Protein AF-A0A527ZD27-F1 (afdb_monomer)

Nearest PDB structures (foldseek):
  5vht-assembly1_B  TM=4.397E-01  e=5.937E+00  Escherichia coli K-12

pLDDT: mean 91.31, std 6.04, range [58.47, 96.06]

Foldseek 3Di:
DDDLVVCVVCVVVQLVVVVVVVDDSVVSNVVSVVSNVVVVVVVVVVVVVVVVVVVVVD

Structure (mmCIF, N/CA/C/O backbone):
data_AF-A0A527ZD27-F1
#
_entry.id   AF-A0A527ZD27-F1
#
loop_
_atom_site.group_PDB
_atom_site.id
_atom_site.type_symbol
_atom_site.label_atom_id
_atom_site.label_alt_id
_atom_site.label_comp_id
_atom_site.label_asym_id
_atom_site.label_entity_id
_atom_site.label_seq_id
_atom_site.pdbx_PDB_ins_code
_atom_site.Cartn_x
_atom_site.Cartn_y
_atom_site.Cartn_z
_atom_site.occupancy
_atom_site.B_iso_or_equiv
_atom_site.auth_seq_id
_atom_site.auth_comp_id
_atom_site.auth_asym_id
_atom_site.auth_atom_id
_atom_site.pdbx_PDB_model_num
ATOM 1 N N . MET A 1 1 ? 4.151 -13.478 5.666 1.00 58.47 1 MET A N 1
ATOM 2 C CA . MET A 1 1 ? 4.273 -12.201 4.928 1.00 58.47 1 MET A CA 1
ATOM 3 C C . MET A 1 1 ? 2.912 -11.919 4.310 1.00 58.47 1 MET A C 1
ATOM 5 O O . MET A 1 1 ? 2.360 -12.853 3.744 1.00 58.47 1 MET A O 1
ATOM 9 N N . LEU A 1 2 ? 2.328 -10.730 4.492 1.00 77.50 2 LEU A N 1
ATOM 10 C CA . LEU A 1 2 ? 1.063 -10.378 3.828 1.00 77.50 2 LEU A CA 1
ATOM 11 C C . LEU A 1 2 ? 1.333 -10.046 2.356 1.00 77.50 2 LEU A C 1
ATOM 13 O O . LEU A 1 2 ? 2.389 -9.501 2.035 1.00 77.50 2 LEU A O 1
ATOM 17 N N . ASP A 1 3 ? 0.396 -10.391 1.476 1.00 90.56 3 ASP A N 1
ATOM 18 C CA . ASP A 1 3 ? 0.507 -10.100 0.048 1.00 90.56 3 ASP A CA 1
ATOM 19 C C . ASP A 1 3 ? 0.210 -8.614 -0.205 1.00 90.56 3 ASP A C 1
ATOM 21 O O . ASP A 1 3 ? -0.914 -8.151 -0.005 1.00 90.56 3 ASP A O 1
ATOM 25 N N . ILE A 1 4 ? 1.226 -7.858 -0.635 1.00 89.25 4 ILE A N 1
ATOM 26 C CA . ILE A 1 4 ? 1.106 -6.413 -0.877 1.00 89.25 4 ILE A CA 1
ATOM 27 C C . ILE A 1 4 ? 0.095 -6.087 -1.980 1.00 89.25 4 ILE A C 1
ATOM 29 O O . ILE A 1 4 ? -0.563 -5.049 -1.922 1.00 89.25 4 ILE A O 1
ATOM 33 N N . LYS A 1 5 ? -0.091 -6.990 -2.951 1.00 89.19 5 LYS A N 1
ATOM 34 C CA . LYS A 1 5 ? -1.111 -6.823 -3.987 1.00 89.19 5 LYS A CA 1
ATOM 35 C C . LYS A 1 5 ? -2.501 -6.869 -3.362 1.00 89.19 5 LYS A C 1
ATOM 37 O O . LYS A 1 5 ? -3.308 -5.977 -3.596 1.00 89.19 5 LYS A O 1
ATOM 42 N N . TRP A 1 6 ? -2.745 -7.858 -2.504 1.00 92.75 6 TRP A N 1
ATOM 43 C CA . TRP A 1 6 ? -4.023 -7.987 -1.810 1.00 92.75 6 TRP A CA 1
ATOM 44 C C . TRP A 1 6 ? -4.330 -6.772 -0.925 1.00 92.75 6 TRP A C 1
ATOM 46 O O . TRP A 1 6 ? -5.471 -6.317 -0.901 1.00 92.75 6 TRP A O 1
ATOM 56 N N . ILE A 1 7 ? -3.316 -6.225 -0.239 1.00 90.38 7 ILE A N 1
ATOM 57 C CA . ILE A 1 7 ? -3.457 -5.024 0.601 1.00 90.38 7 ILE A CA 1
ATOM 58 C 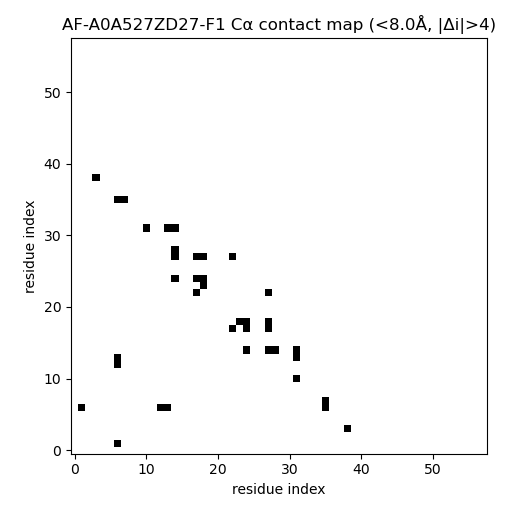C . ILE A 1 7 ? -3.891 -3.813 -0.229 1.00 90.38 7 ILE A C 1
ATOM 60 O O . ILE A 1 7 ? -4.791 -3.089 0.186 1.00 90.38 7 ILE A O 1
ATOM 64 N N . ARG A 1 8 ? -3.282 -3.605 -1.402 1.00 90.19 8 ARG A N 1
ATOM 65 C CA . ARG A 1 8 ? -3.641 -2.500 -2.301 1.00 90.19 8 ARG A CA 1
ATOM 66 C C . ARG A 1 8 ? -5.052 -2.647 -2.859 1.00 90.19 8 ARG A C 1
ATOM 68 O O . ARG A 1 8 ? -5.773 -1.661 -2.964 1.00 90.19 8 A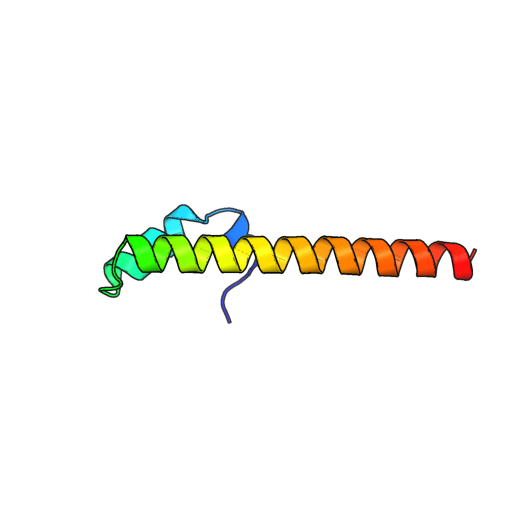RG A O 1
ATOM 75 N N . ASP A 1 9 ? -5.440 -3.876 -3.183 1.00 91.81 9 ASP A N 1
ATOM 76 C CA . ASP A 1 9 ? -6.766 -4.176 -3.722 1.00 91.81 9 ASP A CA 1
ATOM 77 C C . ASP A 1 9 ? -7.857 -4.081 -2.633 1.00 91.81 9 ASP A C 1
ATOM 79 O O . ASP A 1 9 ? -9.008 -3.769 -2.932 1.00 91.81 9 ASP A O 1
ATOM 83 N N . ASN A 1 10 ? -7.512 -4.329 -1.360 1.00 92.25 10 ASN A N 1
ATOM 84 C CA . ASN A 1 10 ? -8.456 -4.383 -0.237 1.00 92.25 10 ASN A CA 1
ATOM 85 C C . ASN A 1 10 ? -7.951 -3.640 1.023 1.00 92.25 10 ASN A C 1
ATOM 87 O O . ASN A 1 10 ? -7.866 -4.236 2.103 1.00 92.25 10 ASN A O 1
ATOM 91 N N . PRO A 1 11 ? -7.674 -2.325 0.953 1.00 90.06 11 PRO A N 1
ATOM 92 C CA . PRO A 1 11 ? -7.076 -1.582 2.066 1.00 90.06 11 PRO A CA 1
ATOM 93 C C . PRO A 1 11 ? -7.993 -1.531 3.294 1.00 90.06 11 PRO A C 1
ATOM 95 O O . PRO A 1 11 ? -7.550 -1.712 4.427 1.00 90.06 11 PRO A O 1
ATOM 98 N N . LYS A 1 12 ? -9.305 -1.389 3.070 1.00 91.12 12 LYS A N 1
ATOM 99 C CA . LYS A 1 12 ? -10.318 -1.368 4.138 1.00 91.12 12 LYS A CA 1
ATOM 100 C C . LYS A 1 12 ? -10.362 -2.679 4.924 1.00 91.12 12 LYS A C 1
ATOM 102 O O . LYS A 1 12 ? -10.478 -2.652 6.144 1.00 91.12 12 LYS A O 1
ATOM 107 N N . ALA A 1 13 ? -10.199 -3.818 4.245 1.00 92.50 13 ALA A N 1
ATOM 108 C CA . ALA A 1 13 ? -10.207 -5.129 4.890 1.00 92.50 13 ALA A CA 1
ATOM 109 C C . ALA A 1 13 ? -9.020 -5.298 5.851 1.00 92.50 13 ALA A C 1
ATOM 111 O O . ALA A 1 13 ? -9.159 -5.919 6.906 1.00 92.50 13 ALA A O 1
ATOM 112 N N . LEU A 1 14 ? -7.861 -4.715 5.520 1.00 91.25 14 LEU A N 1
ATOM 113 C CA . LEU A 1 14 ? -6.709 -4.705 6.416 1.00 91.25 14 LEU A CA 1
ATOM 114 C C . LEU A 1 14 ? -6.957 -3.809 7.636 1.00 91.25 14 LEU A C 1
ATOM 116 O O . LEU A 1 14 ? -6.685 -4.236 8.755 1.00 91.25 14 LEU A O 1
ATOM 120 N N . VAL A 1 15 ? -7.521 -2.614 7.447 1.00 92.81 15 VAL A N 1
ATOM 121 C CA . VAL A 1 15 ? -7.867 -1.705 8.555 1.00 92.81 15 VAL A CA 1
ATOM 122 C C . VAL A 1 15 ? -8.873 -2.354 9.508 1.00 92.81 15 VAL A C 1
ATOM 124 O O . VAL A 1 15 ? -8.656 -2.356 10.718 1.00 92.81 15 VAL A O 1
ATOM 127 N N . GLU A 1 16 ? -9.924 -2.987 8.988 1.00 93.00 16 GLU A N 1
ATOM 128 C CA . GLU A 1 16 ? -10.892 -3.736 9.798 1.00 93.00 16 GLU A CA 1
ATOM 129 C C . GLU A 1 16 ? -10.240 -4.910 10.545 1.00 93.00 16 GLU A C 1
ATOM 131 O O . GLU A 1 16 ? -10.546 -5.163 11.712 1.00 93.00 16 GLU A O 1
ATOM 136 N N . ALA A 1 17 ? -9.318 -5.632 9.902 1.00 92.12 17 ALA A N 1
ATOM 137 C CA . ALA A 1 17 ? -8.581 -6.718 10.540 1.00 92.12 17 ALA A CA 1
ATOM 138 C C . ALA A 1 17 ? -7.646 -6.218 11.656 1.00 92.12 17 ALA A C 1
ATOM 140 O O . ALA A 1 17 ? -7.493 -6.899 12.672 1.00 92.12 17 ALA A O 1
ATOM 141 N N . LEU A 1 18 ? -7.046 -5.037 11.492 1.00 91.81 18 LEU A N 1
ATOM 142 C CA . LEU A 1 18 ? -6.228 -4.378 12.513 1.00 91.81 18 LEU A CA 1
ATOM 143 C C . LEU A 1 18 ? -7.091 -3.896 13.685 1.00 91.81 18 LEU A C 1
ATOM 145 O O . LEU A 1 18 ? -6.763 -4.173 14.837 1.00 91.81 18 LEU A O 1
ATOM 149 N N . GLN A 1 19 ? -8.244 -3.282 13.417 1.00 93.31 19 GLN A N 1
ATOM 150 C CA . GLN A 1 19 ? -9.201 -2.890 14.458 1.00 93.31 19 GLN A CA 1
ATOM 151 C C . GLN A 1 19 ? -9.703 -4.100 15.262 1.00 93.31 19 GLN A C 1
ATOM 153 O O . GLN A 1 19 ? -9.760 -4.046 16.489 1.00 93.31 19 GLN A O 1
ATOM 158 N N . LYS A 1 20 ? -9.974 -5.240 14.605 1.00 93.44 20 LYS A N 1
ATOM 159 C CA . LYS A 1 20 ? -10.306 -6.514 15.281 1.00 93.44 20 LYS A CA 1
ATOM 160 C C . LYS A 1 20 ? -9.177 -7.047 16.167 1.00 93.44 20 LYS A C 1
ATOM 162 O O . LYS A 1 20 ? -9.436 -7.829 17.075 1.00 93.44 20 LYS A O 1
ATOM 167 N N . ARG A 1 21 ? -7.933 -6.634 15.917 1.00 93.81 21 ARG A N 1
ATOM 168 C CA . ARG A 1 21 ? -6.757 -6.929 16.750 1.00 93.81 21 ARG A CA 1
ATOM 169 C C . ARG A 1 21 ? -6.525 -5.872 17.835 1.00 93.81 21 ARG A C 1
ATOM 171 O O . ARG A 1 21 ? -5.426 -5.803 18.377 1.00 93.81 21 ARG A O 1
ATOM 178 N N . SER A 1 22 ? -7.540 -5.065 18.141 1.00 92.25 22 SER A N 1
ATOM 179 C CA . SER A 1 22 ? -7.506 -3.993 19.141 1.00 92.25 22 SER A CA 1
ATOM 180 C C . SER A 1 22 ? -6.559 -2.840 18.800 1.00 92.25 22 SER A C 1
ATOM 182 O O . SER A 1 22 ? -6.123 -2.123 19.699 1.00 92.25 22 SER A O 1
ATOM 184 N N . TRP A 1 23 ? -6.239 -2.636 17.519 1.00 93.31 23 TRP A N 1
ATOM 185 C CA . TRP A 1 23 ? -5.512 -1.438 17.102 1.00 93.31 23 TRP A CA 1
ATOM 186 C C . TRP A 1 23 ? -6.452 -0.228 17.075 1.00 93.31 23 TRP A C 1
ATOM 188 O O . TRP A 1 23 ? -7.598 -0.359 16.626 1.00 93.31 23 TRP A O 1
ATOM 198 N N . PRO A 1 24 ? -5.987 0.963 17.492 1.00 93.50 24 PRO A N 1
ATOM 199 C CA . PRO A 1 24 ? -6.746 2.194 17.326 1.00 93.50 24 PRO A CA 1
ATOM 200 C C . PRO A 1 24 ? -7.082 2.426 15.850 1.00 93.50 24 PRO A C 1
ATOM 202 O O . PRO A 1 24 ? -6.216 2.319 14.983 1.00 93.50 24 PRO A O 1
ATOM 205 N N . ALA A 1 25 ? -8.334 2.780 15.552 1.00 88.38 25 ALA A N 1
ATOM 206 C CA . ALA A 1 25 ? -8.803 2.948 14.174 1.00 88.38 25 ALA A CA 1
ATOM 207 C C . ALA A 1 25 ? -7.964 3.955 13.367 1.00 88.38 25 ALA A C 1
ATOM 209 O O . ALA A 1 25 ? -7.645 3.697 12.209 1.00 88.38 25 ALA A O 1
ATOM 210 N N . ALA A 1 26 ? -7.573 5.068 13.995 1.00 90.69 26 ALA A N 1
ATOM 211 C CA . ALA A 1 26 ? -6.739 6.092 13.372 1.00 90.69 26 ALA A CA 1
ATOM 212 C C . ALA A 1 26 ? -5.324 5.580 13.052 1.00 90.69 26 ALA A C 1
ATOM 214 O O . ALA A 1 26 ? -4.799 5.846 11.976 1.00 90.69 26 ALA A O 1
ATOM 215 N N . GLU A 1 27 ? -4.728 4.804 13.960 1.00 92.56 27 GLU A N 1
ATOM 216 C CA . GLU A 1 27 ? -3.389 4.237 13.783 1.00 92.56 27 GLU A CA 1
ATOM 217 C C . GLU A 1 27 ? -3.387 3.127 12.726 1.00 92.56 27 GLU A C 1
ATOM 219 O O . GLU A 1 27 ? -2.499 3.077 11.876 1.00 92.56 27 GLU A O 1
ATOM 224 N N . ALA A 1 28 ? -4.422 2.281 12.717 1.00 91.88 28 ALA A N 1
ATOM 225 C CA . ALA A 1 28 ? -4.616 1.265 11.690 1.00 91.88 28 ALA A CA 1
ATOM 226 C C . ALA A 1 28 ? -4.745 1.894 10.296 1.00 91.88 28 ALA A C 1
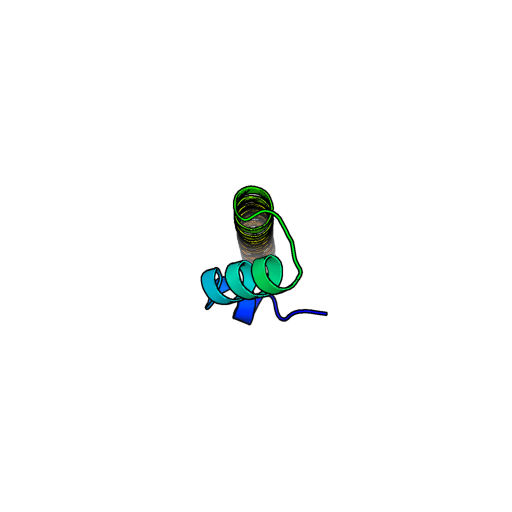ATOM 228 O O . ALA A 1 28 ? -4.075 1.452 9.367 1.00 91.88 28 ALA A O 1
ATOM 229 N N . GLN A 1 29 ? -5.561 2.943 10.159 1.00 91.50 29 GLN A N 1
ATOM 230 C CA . GLN A 1 29 ? -5.731 3.657 8.895 1.00 91.50 29 GLN A CA 1
ATOM 231 C C . GLN A 1 29 ? -4.415 4.301 8.439 1.00 91.50 29 GLN A C 1
ATOM 233 O O . GLN A 1 29 ? -3.959 4.023 7.334 1.00 91.50 29 GLN A O 1
ATOM 238 N N . SER A 1 30 ? -3.754 5.059 9.323 1.00 93.88 30 SER A N 1
ATOM 239 C CA . SER A 1 30 ? -2.468 5.703 9.022 1.00 93.88 30 SER A CA 1
ATOM 240 C C . SER A 1 30 ? -1.404 4.693 8.594 1.00 93.88 30 SER A C 1
ATOM 242 O O . SER A 1 30 ? -0.672 4.934 7.643 1.00 93.88 30 SER A O 1
ATOM 244 N N . THR A 1 31 ? -1.338 3.537 9.258 1.00 92.81 31 THR A N 1
ATOM 245 C CA . THR A 1 31 ? -0.359 2.492 8.930 1.00 92.81 31 THR A CA 1
ATOM 246 C C . THR A 1 31 ? -0.608 1.894 7.547 1.00 92.81 31 THR A C 1
ATOM 248 O O . THR A 1 31 ? 0.339 1.624 6.808 1.00 92.81 31 THR A O 1
ATOM 251 N N . VAL A 1 32 ? -1.874 1.653 7.191 1.00 92.00 32 VAL A N 1
ATOM 252 C CA . VAL A 1 32 ? -2.233 1.105 5.876 1.00 92.00 32 VAL A CA 1
ATOM 253 C C . VAL A 1 32 ? -1.962 2.123 4.773 1.00 92.00 32 VAL A C 1
ATOM 255 O O . VAL A 1 32 ? -1.381 1.757 3.751 1.00 92.00 32 VAL A O 1
ATOM 258 N N . ASP A 1 33 ? -2.302 3.389 4.997 1.00 92.81 33 ASP A N 1
ATOM 259 C CA . ASP A 1 33 ? -2.057 4.464 4.035 1.00 92.81 33 ASP A CA 1
ATOM 260 C C . ASP A 1 33 ? 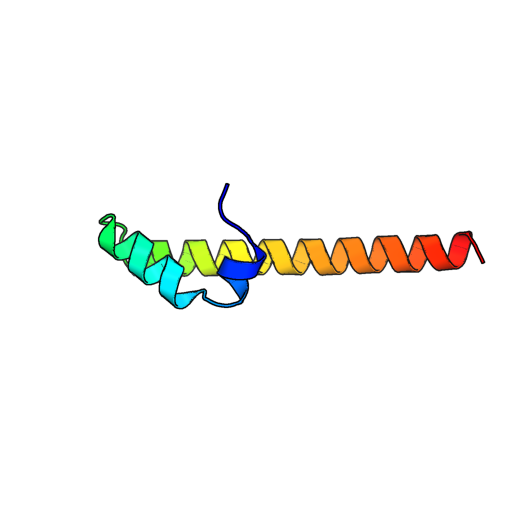-0.550 4.679 3.810 1.00 92.81 33 ASP A C 1
ATOM 262 O O . ASP A 1 33 ? -0.093 4.713 2.664 1.00 92.81 33 ASP A O 1
ATOM 266 N N . ASP A 1 34 ? 0.248 4.699 4.883 1.00 94.00 34 ASP A N 1
ATOM 267 C CA . ASP A 1 34 ? 1.711 4.786 4.806 1.00 94.00 34 ASP A CA 1
ATOM 268 C C . ASP A 1 34 ? 2.323 3.595 4.057 1.00 94.00 34 ASP A C 1
ATOM 270 O O . ASP A 1 34 ? 3.275 3.744 3.283 1.00 94.00 34 ASP A O 1
ATOM 274 N N . LEU A 1 35 ? 1.789 2.392 4.279 1.00 92.94 35 LEU A N 1
ATOM 275 C CA . LEU A 1 35 ? 2.252 1.184 3.605 1.00 92.94 35 LEU A CA 1
ATOM 276 C C . LEU A 1 35 ? 1.989 1.253 2.096 1.00 92.94 35 LEU A C 1
ATOM 278 O O . LEU A 1 35 ? 2.872 0.911 1.308 1.00 92.94 35 LEU A O 1
ATOM 282 N N . ILE A 1 36 ? 0.802 1.710 1.698 1.00 92.38 36 ILE A N 1
ATOM 283 C CA . ILE A 1 36 ? 0.423 1.861 0.289 1.00 92.38 36 ILE A CA 1
ATOM 284 C C . ILE A 1 36 ? 1.281 2.933 -0.380 1.00 92.38 36 ILE A C 1
ATOM 286 O O . ILE A 1 36 ? 1.820 2.688 -1.457 1.00 92.38 36 ILE A O 1
ATOM 290 N N . ALA A 1 37 ? 1.490 4.077 0.277 1.00 94.50 37 ALA A N 1
ATOM 291 C CA . ALA A 1 37 ? 2.337 5.146 -0.247 1.00 94.50 37 ALA A CA 1
ATOM 292 C C . ALA A 1 37 ? 3.777 4.669 -0.509 1.00 94.50 37 ALA A C 1
ATOM 294 O O . ALA A 1 37 ? 4.372 4.984 -1.541 1.00 94.50 37 ALA A O 1
ATOM 295 N N . ARG A 1 38 ? 4.337 3.854 0.396 1.00 94.50 38 ARG A N 1
ATOM 296 C CA . ARG A 1 38 ? 5.670 3.257 0.214 1.00 94.50 38 ARG A CA 1
ATOM 297 C C . ARG A 1 38 ? 5.713 2.226 -0.916 1.00 94.50 38 ARG A C 1
ATOM 299 O O . ARG A 1 38 ? 6.727 2.155 -1.612 1.00 94.50 38 ARG A O 1
ATOM 306 N N . ASP A 1 39 ? 4.660 1.427 -1.100 1.00 94.12 39 ASP A N 1
ATOM 307 C CA . ASP A 1 39 ? 4.575 0.491 -2.234 1.00 94.12 39 ASP A CA 1
ATOM 308 C C . ASP A 1 39 ? 4.518 1.242 -3.568 1.00 94.12 39 ASP A C 1
ATOM 310 O O . ASP A 1 39 ? 5.226 0.872 -4.505 1.00 94.12 39 ASP A O 1
ATOM 314 N N . GLU A 1 40 ? 3.748 2.329 -3.640 1.00 93.31 40 GLU A N 1
ATOM 315 C CA . GLU A 1 40 ? 3.641 3.147 -4.851 1.00 93.31 40 GLU A CA 1
ATOM 316 C C . GLU A 1 40 ? 4.991 3.779 -5.213 1.00 93.31 40 GLU A C 1
ATOM 318 O O . GLU A 1 40 ? 5.494 3.565 -6.316 1.00 93.31 40 GLU A O 1
ATOM 323 N N . ALA A 1 41 ? 5.662 4.422 -4.251 1.00 95.06 41 ALA A N 1
ATOM 324 C CA . ALA A 1 41 ? 6.994 4.996 -4.460 1.00 95.06 41 ALA A CA 1
ATOM 325 C C . ALA A 1 41 ? 8.018 3.942 -4.924 1.00 95.06 41 ALA A C 1
ATOM 327 O O . ALA A 1 41 ? 8.855 4.190 -5.797 1.00 95.06 41 ALA A O 1
ATOM 328 N N . ARG A 1 42 ? 7.944 2.723 -4.374 1.00 95.12 42 ARG A N 1
ATOM 329 C CA . ARG A 1 42 ? 8.792 1.609 -4.812 1.00 95.12 42 ARG A CA 1
ATOM 330 C C . ARG A 1 42 ? 8.482 1.196 -6.253 1.00 95.12 42 ARG A C 1
ATOM 332 O O . ARG A 1 42 ? 9.412 0.901 -7.004 1.00 95.12 42 ARG A O 1
ATOM 339 N N . ARG A 1 43 ? 7.208 1.127 -6.644 1.00 94.50 43 ARG A N 1
ATOM 340 C CA . ARG A 1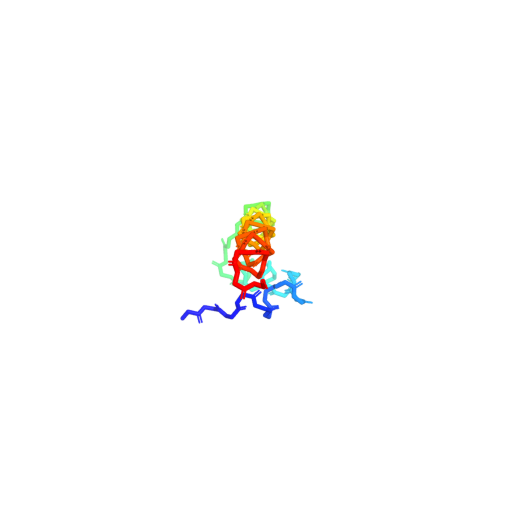 43 ? 6.792 0.756 -8.006 1.00 94.50 43 ARG A CA 1
ATOM 341 C C . ARG A 1 43 ? 7.215 1.794 -9.033 1.00 94.50 43 ARG A C 1
ATOM 343 O O . ARG A 1 43 ? 7.716 1.404 -10.088 1.00 94.50 43 ARG A O 1
ATOM 350 N N . GLU A 1 44 ? 7.059 3.075 -8.724 1.00 95.12 44 GLU A N 1
ATOM 351 C CA . GLU A 1 44 ? 7.552 4.166 -9.567 1.00 95.12 44 GLU A CA 1
ATOM 352 C C . GLU A 1 44 ? 9.062 4.034 -9.781 1.00 95.12 44 GLU A C 1
ATOM 354 O O . GLU A 1 44 ? 9.529 4.002 -10.920 1.00 95.12 44 GLU A O 1
ATOM 359 N N . HIS A 1 45 ? 9.816 3.823 -8.698 1.00 95.69 45 HIS A N 1
ATOM 360 C CA . HIS A 1 45 ? 11.263 3.648 -8.772 1.00 95.69 45 HIS A CA 1
ATOM 361 C C . HIS A 1 45 ? 11.680 2.436 -9.621 1.00 95.69 45 HIS A C 1
ATOM 363 O O . HIS A 1 45 ? 12.586 2.529 -10.450 1.00 95.69 45 HIS A O 1
ATOM 369 N N . LEU A 1 46 ? 11.009 1.293 -9.449 1.00 95.56 46 LEU A N 1
ATOM 370 C CA . LEU A 1 46 ? 11.279 0.091 -10.246 1.00 95.56 46 LEU A CA 1
ATOM 371 C C . LEU A 1 46 ? 10.935 0.290 -11.725 1.00 95.56 46 LEU A C 1
ATOM 373 O O . LEU A 1 46 ? 11.685 -0.157 -12.590 1.00 95.56 46 LEU A O 1
ATOM 377 N N . THR A 1 47 ? 9.832 0.978 -12.015 1.00 95.19 47 THR A N 1
ATOM 378 C CA . THR A 1 47 ? 9.414 1.286 -13.389 1.00 95.19 47 THR A CA 1
ATOM 379 C C . THR A 1 47 ? 10.436 2.192 -14.075 1.00 95.19 47 THR A C 1
ATOM 381 O O . THR A 1 47 ? 10.814 1.957 -15.226 1.00 95.19 47 THR A O 1
ATOM 384 N N . GLU A 1 48 ? 10.946 3.197 -13.361 1.00 94.88 48 GLU A N 1
ATOM 385 C CA . GLU A 1 48 ? 12.006 4.067 -13.863 1.00 94.88 48 GLU A CA 1
ATOM 386 C C . GLU A 1 48 ? 13.304 3.289 -14.119 1.00 94.88 48 GLU A C 1
ATOM 388 O O . GLU A 1 48 ? 13.913 3.428 -15.186 1.00 94.88 48 GLU A O 1
ATOM 393 N N . LEU A 1 49 ? 13.71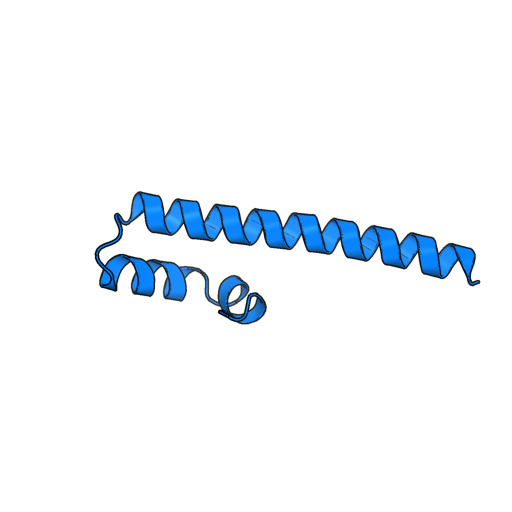2 2.442 -13.168 1.00 96.06 49 LEU A N 1
ATOM 394 C CA . LEU A 1 49 ? 14.889 1.586 -13.306 1.00 96.06 49 LEU A CA 1
ATOM 395 C C . LEU A 1 49 ? 14.780 0.704 -14.555 1.00 96.06 49 LEU A C 1
ATOM 397 O O . LEU A 1 49 ? 15.718 0.649 -15.354 1.00 96.06 49 LEU A O 1
ATOM 401 N N . GLN A 1 50 ? 13.628 0.059 -14.744 1.00 94.44 50 GLN A N 1
ATOM 402 C CA . GLN A 1 50 ? 13.369 -0.803 -15.890 1.00 94.44 50 GLN A CA 1
ATOM 403 C C . GLN A 1 50 ? 13.420 -0.018 -17.206 1.00 94.44 50 GLN A C 1
ATOM 405 O O . GLN A 1 50 ? 14.130 -0.416 -18.126 1.00 94.44 50 GLN A O 1
ATOM 410 N N . THR A 1 51 ? 12.777 1.150 -17.265 1.00 93.75 51 THR A N 1
ATOM 411 C CA . THR A 1 51 ? 12.794 2.024 -18.452 1.00 93.75 51 THR A CA 1
ATOM 412 C C . THR A 1 51 ? 14.221 2.420 -18.844 1.00 93.75 51 THR A C 1
ATOM 414 O O . THR A 1 51 ? 14.592 2.399 -20.019 1.00 93.75 51 THR A O 1
ATOM 417 N N . ARG A 1 52 ? 15.061 2.781 -17.864 1.00 93.25 52 ARG A N 1
ATOM 418 C CA . ARG A 1 52 ? 16.474 3.117 -18.108 1.00 93.25 52 ARG A CA 1
ATOM 419 C C . ARG A 1 52 ? 17.269 1.906 -18.598 1.00 93.25 52 ARG A C 1
ATOM 421 O O . ARG A 1 52 ? 18.160 2.060 -19.430 1.00 93.25 52 ARG A O 1
ATOM 428 N N . GLN A 1 53 ? 16.959 0.716 -18.093 1.00 94.19 53 GLN A N 1
ATOM 429 C CA . GLN A 1 53 ? 17.634 -0.518 -18.478 1.00 94.19 53 GLN A CA 1
ATOM 430 C C . GLN A 1 53 ? 17.254 -0.975 -19.891 1.00 94.19 53 GLN A C 1
ATOM 432 O O . GLN A 1 53 ? 18.140 -1.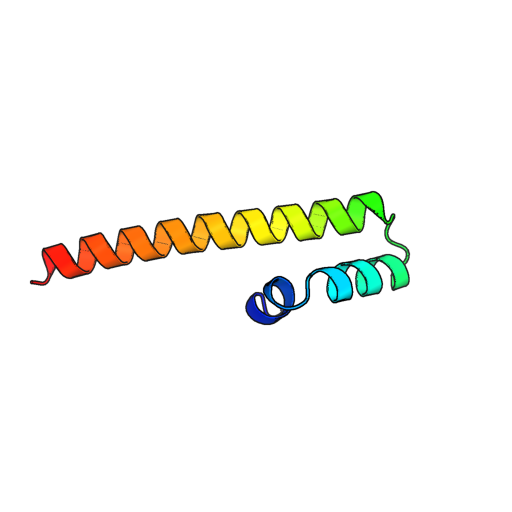360 -20.650 1.00 94.19 53 GLN A O 1
ATOM 437 N N . GLU A 1 54 ? 15.983 -0.857 -20.274 1.00 92.81 54 GLU A N 1
ATOM 438 C CA . GLU A 1 54 ? 15.505 -1.122 -21.637 1.00 92.81 54 GLU A CA 1
ATOM 439 C C . GLU A 1 54 ? 16.171 -0.183 -22.650 1.00 92.81 54 GLU A C 1
ATOM 441 O O . GLU A 1 54 ? 16.684 -0.649 -23.661 1.00 92.81 54 GLU A O 1
ATOM 446 N N . ARG A 1 55 ? 16.288 1.116 -22.333 1.00 90.25 55 ARG A N 1
ATOM 447 C CA . ARG A 1 55 ? 17.017 2.088 -23.173 1.00 90.25 55 ARG A CA 1
ATOM 448 C C . ARG A 1 55 ? 18.500 1.768 -23.354 1.00 90.25 55 ARG A C 1
ATOM 450 O O . ARG A 1 55 ? 19.071 2.150 -24.363 1.00 90.25 55 ARG A O 1
ATOM 457 N N . ARG A 1 56 ? 19.138 1.146 -22.360 1.00 88.38 56 ARG A N 1
ATOM 458 C CA . ARG A 1 56 ? 20.563 0.778 -22.414 1.00 88.38 56 ARG A CA 1
ATOM 459 C C . ARG A 1 56 ? 20.799 -0.495 -23.226 1.00 88.38 56 ARG A C 1
ATOM 461 O O . ARG A 1 56 ? 21.888 -0.683 -23.754 1.00 88.38 56 ARG A O 1
ATOM 468 N N . ASN A 1 57 ? 19.824 -1.398 -23.224 1.00 83.75 57 ASN A N 1
ATOM 469 C CA . ASN A 1 57 ? 19.941 -2.709 -23.851 1.00 83.75 57 ASN A CA 1
ATOM 470 C C . ASN A 1 57 ? 19.400 -2.734 -25.299 1.00 83.75 57 ASN A C 1
ATOM 472 O O . ASN A 1 57 ? 19.567 -3.758 -25.961 1.00 83.75 57 ASN A O 1
ATOM 476 N N . ALA A 1 58 ? 18.737 -1.663 -25.750 1.00 69.00 58 ALA A N 1
ATOM 477 C CA . ALA A 1 58 ? 18.305 -1.432 -27.133 1.00 69.00 58 ALA A 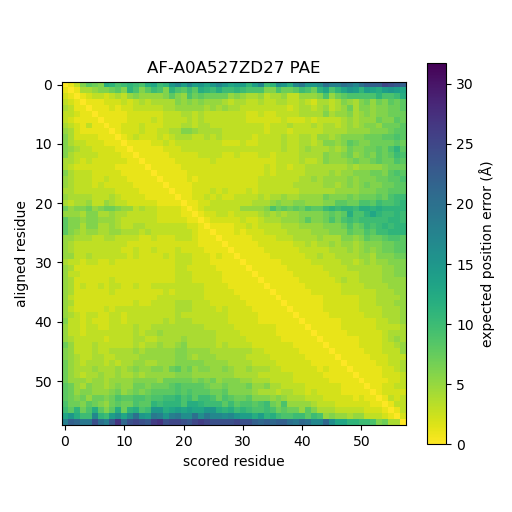CA 1
ATOM 478 C C . ALA A 1 58 ? 19.423 -0.791 -27.968 1.00 69.00 58 ALA A C 1
ATOM 480 O O . ALA A 1 58 ? 19.500 -1.122 -29.171 1.00 69.00 58 ALA A O 1
#

Secondary structure (DSSP, 8-state):
---HHHHHH-HHHHHHHHHHTT--HHHHHHHHHHHHHHHHHHHHHHHHHHHHHHHHH-

Mean predicted aligned error: 4.29 Å

Solvent-accessible surface ar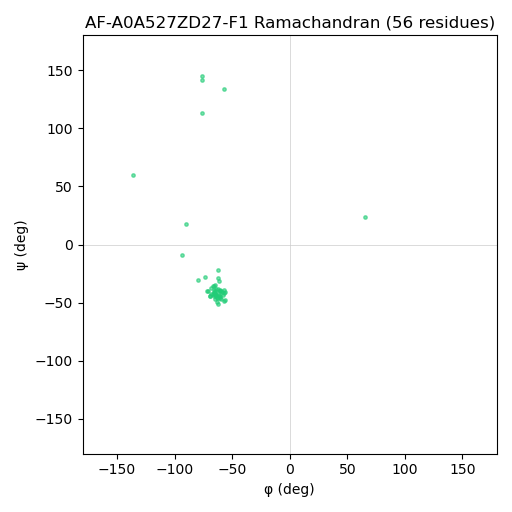ea (backbone atoms only — not comparable to full-atom values): 3326 Å² total; per-residue (Å²): 133,84,60,66,67,57,43,71,79,36,52,66,62,52,32,54,53,34,38,74,69,73,40,55,65,68,58,30,44,52,52,52,51,53,50,51,52,53,50,50,56,49,50,52,52,50,51,50,52,48,54,56,49,53,67,71,75,108

Sequence (58 aa):
MLDIKWIRDNPKALVEALQKRSWPAAEAQSTVDDLIARDEARREHLTELQTRQERRNA

Radius of gyration: 15.7 Å; Cα contacts (8 Å, |Δi|>4): 19; chains: 1; bounding box: 32×18×46 Å